Protein AF-A0A392RSD6-F1 (afdb_monomer_lite)

pLDDT: mean 80.76, std 14.86, range [34.97, 94.56]

Secondary structure (DSSP, 8-state):
-HHHHHHGGGEEEE-HHHHHHHHHHHHHHTHHHHTT--TTTTTPPPP-S-EEEEEETTEEEEEEHHHHHHHHT--S--------HHHHHT-THHHHHHHHHHSSTT------

Foldseek 3Di:
DQQVVQQPVFKDKDDPVNLVVVLVVLCVVPVPPSPPDDCVSSVHDDDDAIWIWGQDPNDIDIDGLVNVCVVVVHDSPDDDDDDDPVRQVVDPCPVVCCCVVPVPVPDDPDPD

Organism: NCBI:txid97028

Radius of gyration: 20.6 Å; chains: 1; bounding box: 40×37×54 Å

Sequence (112 aa):
PVLVKDFWPRCDIVKQADADLEYKNKVAEDLVNNKGKSKTDLGLREFKETEIRSGVLGSEIILTQSNIAQVLKLPNKAVFKTFTPASGKKSPYVKRFAQECYIDEDLVPSNK

Structure (mmCIF, N/CA/C/O backbone):
data_AF-A0A392RSD6-F1
#
_entry.id   AF-A0A392RSD6-F1
#
loop_
_atom_site.group_PDB
_atom_site.id
_atom_site.type_symbol
_atom_site.label_atom_id
_atom_site.label_alt_id
_atom_site.label_comp_id
_atom_site.label_asym_id
_atom_site.label_entity_id
_atom_site.label_seq_id
_atom_site.pdbx_PDB_ins_code
_atom_site.Cartn_x
_atom_site.Cartn_y
_atom_site.Cartn_z
_atom_site.occupancy
_atom_site.B_iso_or_equiv
_atom_site.auth_seq_id
_atom_site.auth_comp_id
_atom_site.auth_asym_id
_atom_site.auth_atom_id
_atom_site.pdbx_PDB_model_num
ATOM 1 N N . PRO A 1 1 ? 2.538 -24.566 -4.851 1.00 59.16 1 PRO A N 1
ATOM 2 C CA . PRO A 1 1 ? 2.564 -23.132 -5.238 1.00 59.16 1 PRO A CA 1
ATOM 3 C C . PRO A 1 1 ? 1.162 -22.478 -5.222 1.00 59.16 1 PRO A C 1
ATOM 5 O O . PRO A 1 1 ? 0.748 -21.862 -6.198 1.00 59.16 1 PRO A O 1
ATOM 8 N N . VAL A 1 2 ? 0.432 -22.623 -4.111 1.00 75.75 2 VAL A N 1
ATOM 9 C CA . VAL A 1 2 ? -0.925 -22.064 -3.926 1.00 75.75 2 VAL A CA 1
ATOM 10 C C . VAL A 1 2 ? -0.837 -20.596 -3.497 1.00 75.75 2 VAL A C 1
ATOM 12 O O . VAL A 1 2 ? -1.471 -19.731 -4.078 1.00 75.75 2 VAL A O 1
ATOM 15 N N . LEU A 1 3 ? 0.105 -20.294 -2.602 1.00 80.38 3 LEU A N 1
ATOM 16 C CA . LEU A 1 3 ? 0.277 -18.981 -1.983 1.00 80.38 3 LEU A CA 1
ATOM 17 C C . LEU A 1 3 ? 0.547 -17.847 -2.992 1.00 80.38 3 LEU A C 1
ATOM 19 O O . LEU A 1 3 ? -0.099 -16.813 -2.932 1.00 80.38 3 LEU A O 1
ATOM 23 N N . VAL A 1 4 ? 1.435 -18.056 -3.970 1.00 81.00 4 VAL A N 1
ATOM 24 C CA . VAL A 1 4 ? 1.718 -17.058 -5.025 1.00 81.00 4 VAL A CA 1
ATOM 25 C C . VAL A 1 4 ? 0.522 -16.871 -5.964 1.00 81.00 4 VAL A C 1
ATOM 27 O O . VAL A 1 4 ? 0.243 -15.753 -6.390 1.00 81.00 4 VAL A O 1
ATOM 30 N N . LYS A 1 5 ? -0.184 -17.964 -6.284 1.00 84.00 5 LYS A N 1
ATOM 31 C CA . LYS A 1 5 ? -1.365 -17.933 -7.158 1.00 84.00 5 LYS A CA 1
ATOM 32 C C . LYS A 1 5 ? -2.559 -17.256 -6.492 1.00 84.00 5 LYS A C 1
ATOM 34 O O . LYS A 1 5 ? -3.367 -16.673 -7.199 1.00 84.00 5 LYS A O 1
ATOM 39 N N . ASP A 1 6 ? -2.636 -17.304 -5.168 1.00 87.25 6 ASP A N 1
ATOM 40 C CA . ASP A 1 6 ? -3.705 -16.664 -4.406 1.00 87.25 6 ASP A CA 1
ATOM 41 C C . ASP A 1 6 ? -3.371 -15.216 -4.043 1.00 87.25 6 ASP A C 1
ATOM 43 O O . ASP A 1 6 ? -4.269 -14.381 -4.016 1.00 87.25 6 ASP A O 1
ATOM 47 N N . PHE A 1 7 ? -2.093 -14.907 -3.809 1.00 89.38 7 PHE A N 1
ATOM 48 C CA . PHE A 1 7 ? -1.644 -13.578 -3.399 1.00 89.38 7 PHE A CA 1
ATOM 49 C C . PHE A 1 7 ? -1.893 -12.521 -4.477 1.00 89.38 7 PHE A C 1
ATOM 51 O O . PHE A 1 7 ? -2.634 -11.567 -4.251 1.00 89.38 7 PHE A O 1
ATOM 58 N N . TRP A 1 8 ? -1.298 -12.687 -5.664 1.00 90.44 8 TRP A N 1
ATOM 59 C CA . TRP A 1 8 ? -1.289 -11.630 -6.683 1.00 90.44 8 TRP A CA 1
ATOM 60 C C . TRP A 1 8 ? -2.677 -11.244 -7.210 1.00 90.44 8 TRP A C 1
ATOM 62 O O . TRP A 1 8 ? -2.928 -10.054 -7.364 1.00 90.44 8 TRP A O 1
ATOM 72 N N . PRO A 1 9 ? -3.609 -12.182 -7.466 1.00 90.56 9 PRO A N 1
ATOM 73 C CA . PRO A 1 9 ? -4.943 -11.811 -7.938 1.00 90.56 9 PRO A CA 1
ATOM 74 C C . PRO A 1 9 ? -5.819 -11.142 -6.873 1.00 90.56 9 PRO A C 1
ATOM 76 O O . PRO A 1 9 ? -6.842 -10.560 -7.217 1.00 90.56 9 PRO A O 1
ATOM 79 N N . ARG A 1 10 ? -5.461 -11.272 -5.590 1.00 88.69 10 ARG A N 1
ATOM 80 C CA . ARG A 1 10 ? -6.242 -10.779 -4.445 1.00 88.69 10 ARG A CA 1
ATOM 81 C C . ARG A 1 10 ? -5.555 -9.630 -3.714 1.00 88.69 10 ARG A C 1
ATOM 83 O O . ARG A 1 10 ? -5.948 -9.322 -2.593 1.00 88.69 10 ARG A O 1
ATOM 90 N N . CYS A 1 11 ? -4.462 -9.095 -4.251 1.00 93.25 11 CYS A N 1
ATOM 91 C CA . CYS A 1 11 ? -3.720 -8.047 -3.571 1.00 93.25 11 CYS A CA 1
ATOM 92 C C . CYS A 1 11 ? -4.216 -6.657 -3.963 1.00 93.25 11 CYS A C 1
ATOM 94 O O . CYS A 1 11 ? -4.478 -6.399 -5.137 1.00 93.25 11 CYS A O 1
ATOM 96 N N . ASP A 1 12 ? -4.220 -5.754 -2.992 1.00 93.38 12 ASP A N 1
ATOM 97 C CA . ASP A 1 12 ? -4.479 -4.335 -3.180 1.00 93.38 12 ASP A CA 1
ATOM 98 C C . ASP A 1 12 ? -3.212 -3.528 -2.896 1.00 93.38 12 ASP A C 1
ATOM 100 O O . ASP A 1 12 ? -2.434 -3.841 -1.988 1.00 93.38 12 ASP A O 1
ATOM 104 N N . ILE A 1 13 ? -3.001 -2.472 -3.682 1.00 93.19 13 ILE A N 1
ATOM 105 C CA . ILE A 1 13 ? -1.905 -1.524 -3.465 1.00 93.19 13 ILE A CA 1
ATOM 106 C C . ILE A 1 13 ? -2.442 -0.388 -2.605 1.00 93.19 13 ILE A C 1
ATOM 108 O O . ILE A 1 13 ? -3.258 0.405 -3.066 1.00 93.19 13 ILE A O 1
ATOM 112 N N . VAL A 1 14 ? -1.937 -0.284 -1.381 1.00 93.88 14 VAL A N 1
ATOM 113 C CA . VAL A 1 14 ? -2.311 0.754 -0.424 1.00 93.88 14 VAL A CA 1
ATOM 114 C C . VAL A 1 14 ? -1.257 1.851 -0.444 1.00 93.88 14 VAL A C 1
ATOM 116 O O . VAL A 1 14 ? -0.087 1.631 -0.114 1.00 93.88 14 VAL A O 1
ATOM 119 N N . LYS A 1 15 ? -1.675 3.055 -0.831 1.00 93.75 15 LYS A N 1
ATOM 120 C CA . LYS A 1 15 ? -0.871 4.279 -0.761 1.00 93.75 15 LYS A CA 1
ATOM 121 C C . LYS A 1 15 ? -1.298 5.126 0.435 1.00 93.75 15 LYS A C 1
ATOM 123 O O . LYS A 1 15 ? -2.297 4.857 1.097 1.00 93.75 15 LYS A O 1
ATOM 128 N N . GLN A 1 16 ? -0.564 6.215 0.662 1.00 91.81 16 GLN A N 1
ATOM 129 C CA . GLN A 1 16 ? -0.863 7.182 1.721 1.00 91.81 16 GLN A CA 1
ATOM 130 C C . GLN A 1 16 ? -2.321 7.664 1.658 1.00 91.81 16 GLN A C 1
ATOM 132 O O . GLN A 1 16 ? -3.008 7.686 2.672 1.00 91.81 16 GLN A O 1
ATOM 137 N N . ALA A 1 17 ? -2.805 7.998 0.456 1.00 92.81 17 ALA A N 1
ATOM 138 C CA . ALA A 1 17 ? -4.170 8.479 0.257 1.00 92.81 17 ALA A CA 1
ATOM 139 C C . ALA A 1 17 ? -5.228 7.445 0.677 1.00 92.81 17 ALA A C 1
ATOM 141 O O . ALA A 1 17 ? -6.228 7.817 1.289 1.00 92.81 17 ALA A O 1
ATOM 142 N N . ASP A 1 18 ? -4.984 6.163 0.401 1.00 93.19 18 ASP A N 1
ATOM 143 C CA . ASP A 1 18 ? -5.883 5.067 0.768 1.00 93.19 18 ASP A CA 1
ATOM 144 C C . ASP A 1 18 ? -5.890 4.864 2.291 1.00 93.19 18 ASP A C 1
ATOM 146 O O . ASP A 1 18 ? -6.952 4.783 2.903 1.00 93.19 18 ASP A O 1
ATOM 150 N N . ALA A 1 19 ? -4.715 4.900 2.930 1.00 91.12 19 ALA A N 1
ATOM 151 C CA . ALA A 1 19 ? -4.587 4.813 4.386 1.00 91.12 19 ALA A CA 1
ATOM 152 C C . ALA A 1 19 ? -5.184 6.027 5.125 1.00 91.12 19 ALA A C 1
ATOM 154 O O . ALA A 1 19 ? -5.567 5.939 6.296 1.00 91.12 19 ALA A O 1
ATOM 155 N N . ASP A 1 20 ? -5.222 7.194 4.484 1.00 92.69 20 ASP A N 1
ATOM 156 C CA . ASP A 1 20 ? -5.860 8.392 5.032 1.00 92.69 20 ASP A CA 1
ATOM 157 C C . ASP A 1 20 ? -7.376 8.363 4.838 1.00 92.69 20 ASP A C 1
ATOM 159 O O . ASP A 1 20 ? -8.113 8.833 5.708 1.00 92.69 20 ASP A O 1
ATOM 163 N N . LEU A 1 21 ? -7.851 7.782 3.735 1.00 93.25 21 LEU A N 1
ATOM 164 C CA . LEU A 1 21 ? -9.268 7.514 3.519 1.00 93.25 21 LEU A CA 1
ATOM 165 C C . LEU A 1 21 ? -9.797 6.486 4.527 1.00 93.25 21 LEU A C 1
ATOM 167 O O . LEU A 1 21 ? -10.832 6.728 5.139 1.00 93.25 21 LEU A O 1
ATOM 171 N N . GLU A 1 22 ? -9.063 5.396 4.761 1.00 92.12 22 GLU A N 1
ATOM 172 C CA . GLU A 1 22 ? -9.380 4.385 5.778 1.00 92.12 22 GLU A CA 1
ATOM 173 C C . GLU A 1 22 ? -9.546 5.024 7.165 1.00 92.12 22 GLU A C 1
ATOM 175 O O . GLU A 1 22 ? -10.556 4.820 7.841 1.00 92.12 22 GLU A O 1
ATOM 180 N N . TYR A 1 23 ? -8.606 5.891 7.552 1.00 92.19 23 TYR A N 1
ATOM 181 C CA . TYR A 1 23 ? -8.6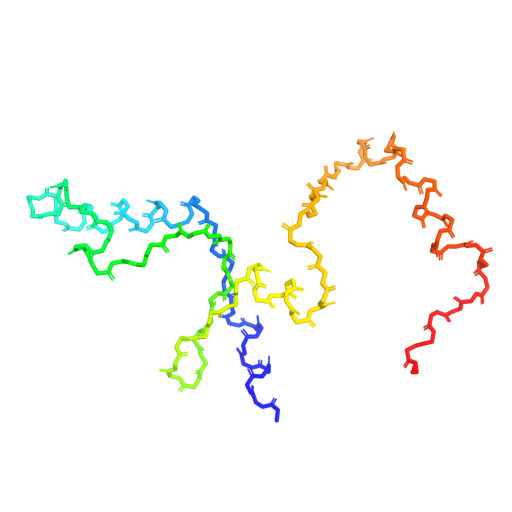98 6.644 8.801 1.00 92.19 23 TYR A CA 1
ATOM 182 C C . TYR A 1 23 ? -9.922 7.564 8.852 1.00 92.19 23 TYR A C 1
ATOM 184 O O . TYR A 1 23 ? -10.651 7.561 9.843 1.00 92.19 23 TYR A O 1
ATOM 192 N N . LYS A 1 24 ? -10.185 8.332 7.787 1.00 92.56 24 LYS A N 1
ATOM 193 C CA . LYS A 1 24 ? -11.363 9.212 7.719 1.00 92.56 24 LYS A CA 1
ATOM 194 C C . LYS A 1 24 ? -12.665 8.427 7.856 1.00 92.56 24 LYS A C 1
ATOM 196 O O . LYS A 1 24 ? -13.542 8.860 8.599 1.00 92.56 24 LYS A O 1
ATOM 201 N N . ASN A 1 25 ? -12.768 7.279 7.192 1.00 93.62 25 ASN A N 1
ATOM 202 C CA . ASN A 1 25 ? -13.935 6.407 7.281 1.00 93.62 25 ASN A CA 1
ATOM 203 C C . ASN A 1 25 ? -14.116 5.890 8.714 1.00 93.62 25 ASN A C 1
ATOM 205 O O . ASN A 1 25 ? -15.210 5.993 9.260 1.00 93.62 25 ASN A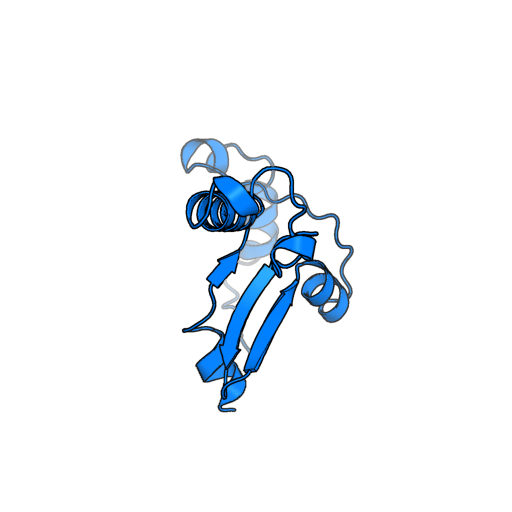 O 1
ATOM 209 N N . LYS A 1 26 ? -13.033 5.454 9.372 1.00 91.94 26 LYS A N 1
ATOM 210 C CA . LYS A 1 26 ? -13.080 4.982 10.763 1.00 91.94 26 LYS A CA 1
ATOM 211 C C . LYS A 1 26 ? -13.492 6.068 11.756 1.00 91.94 26 LYS A C 1
ATOM 213 O O . LYS A 1 26 ? -14.237 5.811 12.699 1.00 91.94 26 LYS A O 1
ATOM 218 N N . VAL A 1 27 ? -13.032 7.300 11.546 1.00 91.62 27 VAL A N 1
ATOM 219 C CA . VAL A 1 27 ? -13.468 8.450 12.350 1.00 91.62 27 VAL A CA 1
ATOM 220 C C . VAL A 1 27 ? -14.946 8.768 12.098 1.00 91.62 27 VAL A C 1
ATOM 222 O O . VAL A 1 27 ? -15.652 9.121 13.038 1.00 91.62 27 VAL A O 1
ATOM 225 N N . ALA A 1 28 ? -15.426 8.621 10.861 1.00 92.25 28 ALA A N 1
ATOM 226 C CA . ALA A 1 28 ? -16.817 8.881 10.495 1.00 92.25 28 ALA A CA 1
ATOM 227 C C . ALA A 1 28 ? -17.810 7.832 11.033 1.00 92.25 28 ALA A C 1
ATOM 229 O O . ALA A 1 28 ? -18.968 8.179 11.249 1.00 92.25 28 ALA A O 1
ATOM 230 N N . GLU A 1 29 ? -17.373 6.591 11.283 1.00 92.06 29 GLU A N 1
ATOM 231 C CA . GLU A 1 29 ? -18.203 5.543 11.906 1.00 92.06 29 GLU A CA 1
ATOM 232 C C . GLU A 1 29 ? -1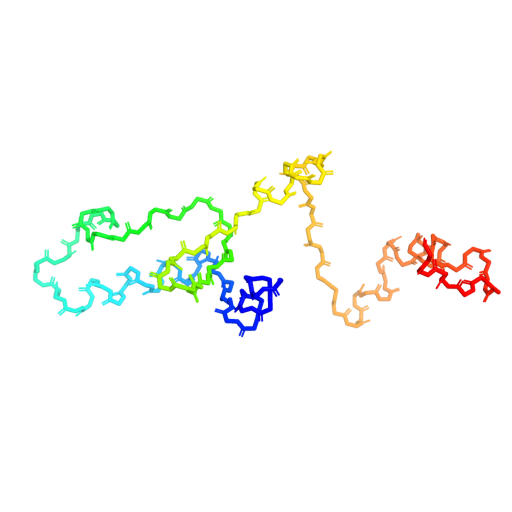8.732 5.953 13.289 1.00 92.06 29 GLU A C 1
ATOM 234 O O . GLU A 1 29 ? -19.869 5.637 13.632 1.00 92.06 29 GLU A O 1
ATOM 239 N N . ASP A 1 30 ? -17.926 6.675 14.073 1.00 90.00 30 ASP A N 1
ATOM 240 C CA . ASP A 1 30 ? -18.315 7.190 15.386 1.00 90.00 30 ASP A CA 1
ATOM 241 C C . ASP A 1 30 ? -17.601 8.516 15.672 1.00 90.00 30 ASP A C 1
ATOM 243 O O . ASP A 1 30 ? -16.574 8.585 16.351 1.00 90.00 30 ASP A O 1
ATOM 247 N N . LEU A 1 31 ? -18.164 9.601 15.140 1.00 87.56 31 LEU A N 1
ATOM 248 C CA . LEU A 1 31 ? -17.599 10.945 15.278 1.00 87.56 31 LEU A CA 1
ATOM 249 C C . LEU A 1 31 ? -17.460 11.403 16.735 1.00 87.56 31 LEU A C 1
ATOM 251 O O . LEU A 1 31 ? -16.622 12.260 17.017 1.00 87.56 31 LEU A O 1
ATOM 255 N N . VAL A 1 32 ? -18.280 10.880 17.648 1.00 88.88 32 VAL A N 1
ATOM 256 C CA . VAL A 1 32 ? -18.269 11.290 19.056 1.00 88.88 32 VAL A CA 1
ATOM 257 C C . VAL A 1 32 ? -17.077 10.661 19.765 1.00 88.88 32 VAL A C 1
ATOM 259 O O . VAL A 1 32 ? -16.340 11.362 20.456 1.00 88.88 32 VAL A O 1
ATOM 262 N N . ASN A 1 33 ? -16.846 9.364 19.550 1.00 89.50 33 ASN A N 1
ATOM 263 C CA . ASN A 1 33 ? -15.814 8.623 20.273 1.00 89.50 33 ASN A CA 1
ATOM 264 C C . ASN A 1 33 ? -14.476 8.528 19.532 1.00 89.50 33 ASN A C 1
ATOM 266 O O . ASN A 1 33 ? -13.455 8.268 20.174 1.00 89.50 33 ASN A O 1
ATOM 270 N N . ASN A 1 34 ? -14.445 8.708 18.210 1.00 90.56 34 ASN A N 1
ATOM 271 C CA . ASN A 1 34 ? -13.236 8.504 17.401 1.00 90.56 34 ASN A CA 1
ATOM 272 C C . ASN A 1 34 ? -12.518 9.805 17.035 1.00 90.56 34 ASN A C 1
ATOM 274 O O . ASN A 1 34 ? -11.358 9.777 16.620 1.00 90.56 34 ASN A O 1
ATOM 278 N N . LYS A 1 35 ? -13.165 10.961 17.201 1.00 88.25 35 LYS A N 1
ATOM 279 C CA . LYS A 1 35 ? -12.558 12.253 16.878 1.00 88.25 35 LYS A CA 1
ATOM 280 C C . LYS A 1 35 ? -11.346 12.533 17.773 1.00 88.25 35 LYS A C 1
ATOM 282 O O . LYS A 1 35 ? -11.439 12.510 18.994 1.00 88.25 35 LYS A O 1
ATOM 287 N N . GLY A 1 36 ? -10.214 12.850 17.144 1.00 86.44 36 GLY A N 1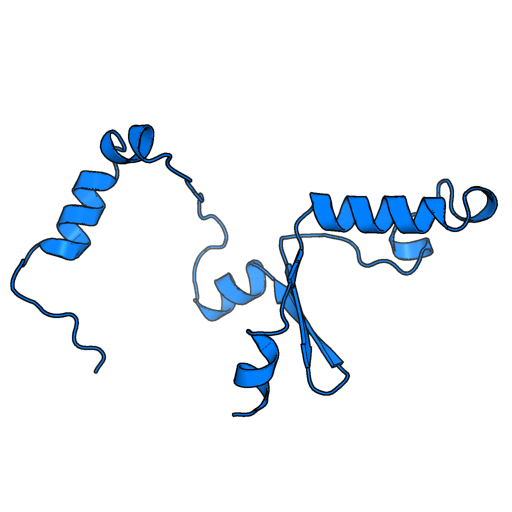
ATOM 288 C CA . GLY A 1 36 ? -8.966 13.208 17.830 1.00 86.44 36 GLY A CA 1
ATOM 289 C C . GLY A 1 36 ? -8.116 12.023 18.299 1.00 86.44 36 GLY A C 1
ATOM 290 O O . GLY A 1 36 ? -7.008 12.247 18.777 1.00 86.44 36 GLY A O 1
ATOM 291 N N . LYS A 1 37 ? -8.590 10.782 18.133 1.00 91.44 37 LYS A N 1
ATOM 292 C CA . LYS A 1 37 ? -7.795 9.573 18.382 1.00 91.44 37 LYS A CA 1
ATOM 293 C C . LYS A 1 37 ? -6.751 9.364 17.287 1.00 91.44 37 LYS A C 1
ATOM 295 O O . LYS A 1 37 ? -6.985 9.699 16.127 1.00 91.44 37 LYS A O 1
ATOM 300 N N . SER A 1 38 ? -5.605 8.790 17.643 1.00 89.31 38 SER A N 1
ATOM 301 C CA . SER A 1 38 ? -4.592 8.406 16.655 1.00 89.31 38 SER A CA 1
ATOM 302 C C . SER A 1 38 ? -5.037 7.180 15.841 1.00 89.31 38 SER A C 1
ATOM 304 O O . SER A 1 38 ? -5.951 6.457 16.239 1.00 89.31 38 SER A O 1
ATOM 306 N N . LYS A 1 39 ? -4.375 6.898 14.705 1.00 87.94 39 LYS A N 1
ATOM 307 C CA . LYS A 1 39 ? -4.634 5.675 13.913 1.00 87.94 39 LYS A CA 1
ATOM 308 C C . LYS A 1 39 ? -4.507 4.416 14.782 1.00 87.94 39 LYS A C 1
ATOM 310 O O . LYS A 1 39 ? -5.388 3.564 14.743 1.00 87.94 39 LYS A O 1
ATOM 315 N N . THR A 1 40 ? -3.474 4.348 15.620 1.00 90.25 40 THR A N 1
ATOM 316 C CA . THR A 1 40 ? -3.233 3.223 16.533 1.00 90.25 40 THR A CA 1
ATOM 317 C C . THR A 1 40 ? -4.325 3.071 17.589 1.00 90.25 40 THR A C 1
ATOM 319 O O . THR A 1 40 ? -4.751 1.950 17.851 1.00 90.25 40 THR A O 1
ATOM 322 N N . ASP A 1 41 ? -4.845 4.175 18.135 1.00 90.12 41 ASP A N 1
ATOM 323 C CA . ASP A 1 41 ? -5.950 4.138 19.110 1.00 90.12 41 ASP A CA 1
ATOM 324 C C . ASP A 1 41 ? -7.265 3.652 18.484 1.00 90.12 41 ASP A C 1
ATOM 326 O O . ASP A 1 41 ? -8.140 3.135 19.176 1.00 90.12 41 ASP A O 1
ATOM 330 N N . LEU A 1 42 ? -7.413 3.823 17.167 1.00 90.19 42 LEU A N 1
ATOM 331 C CA . LEU A 1 42 ? -8.539 3.312 16.383 1.00 90.19 42 LEU A CA 1
ATOM 332 C C . LEU A 1 42 ? -8.325 1.871 15.888 1.00 90.19 42 LEU A C 1
ATOM 334 O O . LEU A 1 42 ? -9.156 1.357 15.138 1.00 90.19 42 LEU A O 1
ATOM 338 N N . GLY A 1 43 ? -7.223 1.224 16.283 1.00 90.38 43 GLY A N 1
ATOM 339 C CA . GLY A 1 43 ? -6.852 -0.117 15.825 1.00 90.38 43 GLY A CA 1
ATOM 340 C C . GLY A 1 43 ? -6.394 -0.167 14.365 1.00 90.38 43 GLY A C 1
ATOM 341 O O . GLY A 1 43 ? -6.319 -1.248 13.786 1.00 90.38 43 GLY A O 1
ATOM 342 N N . LEU A 1 44 ? -6.097 0.986 13.759 1.00 90.88 44 LEU A N 1
ATOM 343 C CA . LEU A 1 44 ? -5.598 1.082 12.393 1.00 90.88 44 LEU A CA 1
ATOM 344 C C . LEU A 1 44 ? -4.074 1.006 12.365 1.00 90.88 44 LEU A C 1
ATOM 346 O O . LEU A 1 44 ? -3.374 1.469 13.271 1.00 90.88 44 LEU A O 1
ATOM 350 N N . ARG A 1 45 ? -3.550 0.465 11.267 1.00 88.88 45 ARG A N 1
ATOM 351 C CA . ARG A 1 45 ? -2.111 0.372 11.034 1.00 88.88 45 ARG A CA 1
ATOM 352 C C . ARG A 1 45 ? -1.521 1.747 10.713 1.00 88.88 45 ARG A C 1
ATOM 354 O O . ARG A 1 45 ? -2.082 2.521 9.937 1.00 88.88 45 ARG A O 1
ATOM 361 N N . GLU A 1 46 ? -0.356 2.036 11.282 1.00 90.06 46 GLU A N 1
ATOM 362 C CA . GLU A 1 46 ? 0.429 3.207 10.900 1.00 90.06 46 GLU A CA 1
ATOM 363 C C . GLU A 1 46 ? 0.984 3.022 9.481 1.00 90.06 46 GLU A C 1
ATOM 365 O O . GLU A 1 46 ? 1.644 2.025 9.189 1.00 90.06 46 GLU A O 1
ATOM 370 N N . PHE A 1 47 ? 0.724 3.985 8.598 1.00 90.56 47 PHE A N 1
ATOM 371 C CA . PHE A 1 47 ? 1.262 3.965 7.242 1.00 90.56 47 PHE A CA 1
ATOM 372 C C . PHE A 1 47 ? 2.680 4.541 7.239 1.00 90.56 47 PHE A C 1
ATOM 374 O O . PHE A 1 47 ? 2.876 5.694 7.620 1.00 90.56 47 PHE A O 1
ATOM 381 N N . LYS A 1 48 ? 3.658 3.748 6.792 1.00 90.88 48 LYS A N 1
ATOM 382 C CA . LYS A 1 48 ? 5.074 4.158 6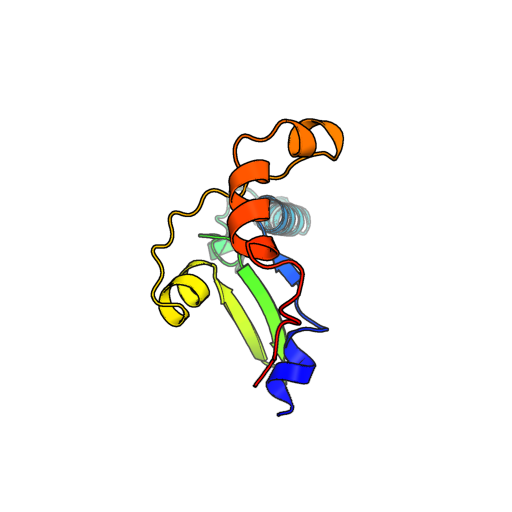.714 1.00 90.88 48 LYS A CA 1
ATOM 383 C C . LYS A 1 48 ? 5.568 4.294 5.281 1.00 90.88 48 LYS A C 1
ATOM 385 O O . LYS A 1 48 ? 6.341 5.192 4.968 1.00 90.88 48 LYS A O 1
ATOM 390 N N . GLU A 1 49 ? 5.127 3.394 4.416 1.00 92.12 49 GLU A N 1
ATOM 391 C CA . GLU A 1 49 ? 5.490 3.342 3.006 1.00 92.12 49 GLU A CA 1
ATOM 392 C C . GLU A 1 49 ? 4.381 2.644 2.215 1.00 92.12 49 GLU A C 1
ATOM 394 O O . GLU A 1 49 ? 3.414 2.159 2.795 1.00 92.12 49 GLU A O 1
ATOM 399 N N . THR A 1 50 ? 4.503 2.605 0.887 1.00 91.19 50 THR A N 1
ATOM 400 C CA . THR A 1 50 ? 3.515 1.916 0.044 1.00 91.19 50 THR A CA 1
ATOM 401 C C . THR A 1 50 ? 3.541 0.413 0.317 1.00 91.19 50 THR A C 1
ATOM 403 O O . THR A 1 50 ? 4.612 -0.202 0.366 1.00 91.19 50 THR A O 1
ATOM 406 N N . GLU A 1 51 ? 2.353 -0.168 0.456 1.00 94.25 51 GLU A N 1
ATOM 407 C CA . GLU A 1 51 ? 2.150 -1.567 0.822 1.00 94.25 51 GLU A CA 1
ATOM 408 C C . GLU A 1 51 ? 1.327 -2.290 -0.246 1.00 94.25 51 GLU A C 1
ATOM 410 O O . GLU A 1 51 ? 0.403 -1.726 -0.827 1.00 94.25 51 GLU A O 1
ATOM 415 N N . ILE A 1 52 ? 1.644 -3.560 -0.477 1.00 94.56 52 ILE A N 1
ATOM 416 C CA . ILE A 1 52 ? 0.797 -4.508 -1.198 1.00 94.56 52 ILE A CA 1
ATOM 417 C C . ILE A 1 52 ? 0.212 -5.441 -0.145 1.00 94.56 52 ILE A C 1
ATOM 419 O O . ILE A 1 52 ? 0.956 -6.204 0.475 1.00 94.56 52 ILE A O 1
ATOM 423 N N . ARG A 1 53 ? -1.099 -5.364 0.078 1.00 93.56 53 ARG A N 1
ATOM 424 C CA . ARG A 1 53 ? -1.807 -6.163 1.084 1.00 93.56 53 ARG A CA 1
ATOM 425 C C . ARG A 1 53 ? -2.628 -7.239 0.392 1.00 93.56 53 ARG A C 1
ATOM 427 O O . ARG A 1 53 ? -3.283 -6.953 -0.602 1.00 93.56 53 ARG A O 1
ATOM 434 N N . SER A 1 54 ? -2.609 -8.469 0.891 1.00 92.88 54 SER A N 1
ATOM 435 C CA . SER A 1 54 ? -3.452 -9.549 0.372 1.00 92.88 54 SER A CA 1
ATOM 436 C C . SER A 1 54 ? -3.864 -10.499 1.485 1.00 92.88 54 SER A C 1
ATOM 438 O O . SER A 1 54 ? -3.034 -10.924 2.289 1.00 92.88 54 SER A O 1
ATOM 440 N N . GLY A 1 55 ? -5.141 -10.872 1.510 1.00 90.00 55 GLY A N 1
ATOM 441 C CA . GLY A 1 55 ? -5.637 -11.956 2.351 1.00 90.00 55 GLY A CA 1
ATOM 442 C C . GLY A 1 55 ? -5.406 -13.307 1.676 1.00 90.00 55 GLY A C 1
ATOM 443 O O . GLY A 1 55 ? -6.099 -13.646 0.716 1.00 90.00 55 GLY A O 1
ATOM 444 N N . VAL A 1 56 ? -4.470 -14.102 2.191 1.00 87.25 56 VAL A N 1
ATOM 445 C CA . VAL A 1 56 ? -4.138 -15.434 1.667 1.00 87.25 56 VAL A CA 1
ATOM 446 C C . VAL A 1 56 ? -4.237 -16.457 2.791 1.00 87.25 56 VAL A C 1
ATOM 448 O O . VAL A 1 56 ? -3.660 -16.277 3.859 1.00 87.25 56 VAL A O 1
ATOM 451 N N . LEU A 1 57 ? -4.981 -17.545 2.560 1.00 82.38 57 LEU A N 1
ATOM 452 C CA . LEU A 1 57 ? -5.173 -18.635 3.531 1.00 82.38 57 LEU A CA 1
ATOM 453 C C . LEU A 1 57 ? -5.648 -18.161 4.922 1.00 82.38 57 LEU A C 1
ATOM 455 O O . LEU A 1 57 ? -5.217 -18.680 5.948 1.00 82.38 57 LEU A O 1
ATOM 459 N N . GLY A 1 58 ? -6.524 -17.152 4.962 1.00 83.12 58 GLY A N 1
ATOM 460 C CA . GLY A 1 58 ? -7.053 -16.595 6.214 1.00 83.12 58 GLY A CA 1
ATOM 461 C C . GLY A 1 58 ? -6.067 -15.715 6.989 1.00 83.12 58 GLY A C 1
ATOM 462 O O . GLY A 1 58 ? -6.373 -15.311 8.105 1.00 83.12 58 GLY A O 1
ATOM 463 N N . SER A 1 59 ? -4.904 -15.407 6.410 1.00 85.75 59 SER A N 1
ATOM 464 C CA . SER A 1 59 ? -3.912 -14.494 6.978 1.00 85.75 59 SER A CA 1
ATOM 465 C C . SER A 1 59 ? -3.707 -13.282 6.075 1.00 85.75 59 SER A C 1
ATOM 467 O O . SER A 1 59 ? -3.748 -13.390 4.850 1.00 85.75 59 SER A O 1
ATOM 469 N N . GLU A 1 60 ? -3.456 -12.122 6.677 1.00 89.25 60 GLU A N 1
ATOM 470 C CA . GLU A 1 60 ? -3.048 -10.926 5.942 1.00 89.25 60 GLU A CA 1
ATOM 471 C C . GLU A 1 60 ? -1.539 -10.987 5.663 1.00 89.25 60 GLU A C 1
ATOM 473 O O . GLU A 1 60 ? -0.723 -11.061 6.583 1.00 89.25 60 GLU A O 1
ATOM 478 N N . ILE A 1 61 ? -1.166 -10.958 4.386 1.00 90.69 61 ILE A N 1
ATOM 479 C CA . ILE A 1 61 ? 0.217 -10.852 3.923 1.00 90.69 61 ILE A CA 1
ATOM 480 C C . ILE A 1 61 ? 0.435 -9.436 3.409 1.00 90.69 61 ILE A C 1
ATOM 482 O O . ILE A 1 61 ? -0.346 -8.935 2.600 1.00 90.69 61 ILE A O 1
ATOM 486 N N . ILE A 1 62 ? 1.520 -8.804 3.857 1.00 92.19 62 ILE A N 1
ATOM 487 C CA . ILE A 1 62 ? 1.868 -7.436 3.475 1.00 92.19 62 ILE A CA 1
ATOM 488 C C . ILE A 1 62 ? 3.297 -7.405 2.967 1.00 92.19 62 ILE A C 1
ATOM 490 O O . ILE A 1 62 ? 4.219 -7.839 3.655 1.00 92.19 62 ILE A O 1
ATOM 494 N N . LEU A 1 63 ? 3.463 -6.875 1.759 1.00 93.19 63 LEU A N 1
ATOM 495 C CA . LEU A 1 63 ? 4.760 -6.591 1.165 1.00 93.19 63 LEU A CA 1
ATOM 496 C C . LEU A 1 63 ? 4.945 -5.084 1.091 1.00 93.19 63 LEU A C 1
ATOM 498 O O . LEU A 1 63 ? 4.144 -4.388 0.470 1.00 93.19 63 LEU A O 1
ATOM 502 N N . THR A 1 64 ? 6.012 -4.581 1.696 1.00 93.06 64 THR A N 1
ATOM 503 C CA . THR A 1 64 ? 6.366 -3.167 1.607 1.00 93.06 64 THR A CA 1
ATOM 504 C C . THR A 1 64 ? 7.403 -2.919 0.515 1.00 93.06 64 THR A C 1
ATOM 506 O O . THR A 1 64 ? 8.123 -3.827 0.081 1.00 93.06 64 THR A O 1
ATOM 509 N N . GLN A 1 65 ? 7.525 -1.663 0.084 1.00 89.12 65 GLN A N 1
ATOM 510 C CA . GLN A 1 65 ? 8.594 -1.250 -0.826 1.00 89.12 65 GLN A CA 1
ATOM 511 C C . GLN A 1 65 ? 9.986 -1.638 -0.290 1.00 89.12 65 GLN A C 1
ATOM 513 O O . GLN A 1 65 ? 10.815 -2.154 -1.046 1.00 89.12 65 GLN A O 1
ATOM 518 N N . SER A 1 66 ? 10.235 -1.461 1.010 1.00 91.94 66 SER A N 1
ATOM 519 C CA . SER A 1 66 ? 11.492 -1.868 1.646 1.00 91.94 66 SER A CA 1
ATOM 520 C C . SER A 1 66 ? 11.723 -3.380 1.609 1.00 91.94 66 SER A C 1
ATOM 522 O O . SER A 1 66 ? 12.855 -3.797 1.355 1.00 91.94 66 SER A O 1
ATOM 524 N N . ASN A 1 67 ? 10.683 -4.211 1.777 1.00 93.19 67 ASN A N 1
ATOM 525 C CA . ASN A 1 67 ? 10.831 -5.664 1.626 1.00 93.19 67 ASN A CA 1
ATOM 526 C C . ASN A 1 67 ? 11.319 -6.033 0.220 1.00 93.19 67 ASN A C 1
ATOM 528 O O . ASN A 1 67 ? 12.254 -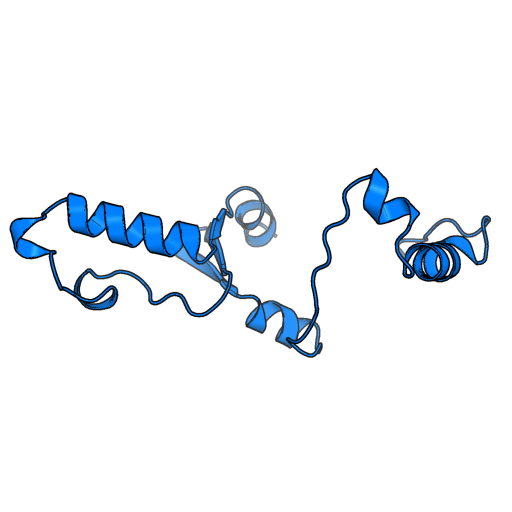6.821 0.078 1.00 93.19 67 ASN A O 1
ATOM 532 N N . ILE A 1 68 ? 10.725 -5.436 -0.816 1.00 89.88 68 ILE A N 1
ATOM 533 C CA . ILE A 1 68 ? 11.106 -5.692 -2.211 1.00 89.88 68 ILE A CA 1
ATOM 534 C C . ILE A 1 68 ? 12.545 -5.231 -2.463 1.00 89.88 68 ILE A C 1
ATOM 536 O O . ILE A 1 68 ? 13.349 -5.992 -3.001 1.00 89.88 68 ILE A O 1
ATOM 540 N N . ALA A 1 69 ? 12.898 -4.015 -2.038 1.00 90.38 69 ALA A N 1
ATOM 541 C CA . ALA A 1 69 ? 14.250 -3.483 -2.199 1.00 90.38 69 ALA A CA 1
ATOM 542 C C . ALA A 1 69 ? 15.304 -4.386 -1.534 1.00 90.38 69 ALA A C 1
ATOM 544 O O . ALA A 1 69 ? 16.340 -4.679 -2.133 1.00 90.38 69 ALA A O 1
ATOM 545 N N . GLN A 1 70 ? 15.010 -4.887 -0.331 1.00 92.94 70 GLN A N 1
ATOM 546 C CA . GLN A 1 70 ? 15.884 -5.800 0.401 1.00 92.94 70 GLN A CA 1
ATOM 547 C C . GLN A 1 70 ? 16.064 -7.139 -0.324 1.00 92.94 70 GLN A C 1
ATOM 549 O O . GLN A 1 70 ? 17.198 -7.589 -0.489 1.00 92.94 70 GLN A O 1
ATOM 554 N N . VAL A 1 71 ? 14.973 -7.761 -0.788 1.00 93.75 71 VAL A N 1
ATOM 555 C CA . VAL A 1 71 ? 15.019 -9.042 -1.519 1.00 93.75 71 VAL A CA 1
ATOM 556 C C . VAL A 1 71 ? 15.808 -8.908 -2.820 1.00 93.75 71 VAL A C 1
ATOM 558 O O . VAL A 1 71 ? 16.609 -9.782 -3.149 1.00 93.75 71 VAL A O 1
ATOM 561 N N . LEU A 1 72 ? 15.637 -7.791 -3.529 1.00 90.62 72 LEU A N 1
ATOM 562 C CA . LEU A 1 72 ? 16.357 -7.506 -4.770 1.00 90.62 72 LEU A CA 1
ATOM 563 C C . LEU A 1 72 ? 17.803 -7.038 -4.544 1.00 90.62 72 LEU A C 1
ATOM 565 O O . LEU A 1 72 ? 18.550 -6.915 -5.510 1.00 90.62 72 LEU A O 1
ATOM 569 N N . LYS A 1 73 ? 18.212 -6.781 -3.292 1.00 92.12 73 LYS A N 1
ATOM 570 C CA . LYS A 1 73 ? 19.515 -6.189 -2.938 1.00 92.12 73 LYS A CA 1
ATOM 571 C C . LYS A 1 73 ? 19.761 -4.849 -3.646 1.00 92.12 73 LYS A C 1
ATOM 573 O O . LYS A 1 73 ? 20.875 -4.554 -4.075 1.00 92.12 73 LYS A O 1
ATOM 578 N N . LEU A 1 74 ? 18.713 -4.034 -3.761 1.00 89.25 74 LEU A N 1
ATOM 579 C CA . LEU A 1 74 ? 18.750 -2.721 -4.401 1.00 89.25 74 LEU A CA 1
ATOM 580 C C . LEU A 1 74 ? 18.564 -1.598 -3.370 1.00 89.25 74 LEU A C 1
ATOM 582 O O . LEU A 1 74 ? 17.851 -1.774 -2.379 1.00 89.25 74 LEU A O 1
ATOM 586 N N . PRO A 1 75 ? 19.159 -0.412 -3.589 1.00 87.31 75 PRO A N 1
ATOM 587 C CA . PRO A 1 75 ? 18.899 0.740 -2.739 1.00 87.31 75 PRO A CA 1
ATOM 588 C C . PRO A 1 75 ? 17.441 1.197 -2.882 1.00 87.31 75 PRO A C 1
ATOM 590 O O . PRO A 1 75 ? 16.957 1.426 -3.991 1.00 87.31 75 PRO A O 1
ATOM 593 N N . ASN A 1 76 ? 16.758 1.424 -1.756 1.00 86.62 76 ASN A N 1
ATOM 594 C CA . ASN A 1 76 ? 15.384 1.935 -1.732 1.00 86.62 76 ASN A CA 1
ATOM 595 C C . ASN A 1 76 ? 15.320 3.460 -1.992 1.00 86.62 76 ASN A C 1
ATOM 597 O O . ASN A 1 76 ? 14.858 4.232 -1.157 1.00 86.62 76 ASN A O 1
ATOM 601 N N . LYS A 1 77 ? 15.892 3.922 -3.112 1.00 82.31 77 LYS A N 1
ATOM 602 C CA . LYS A 1 77 ? 16.024 5.354 -3.466 1.00 82.31 77 LYS A CA 1
ATOM 603 C C . LYS A 1 77 ? 15.660 5.657 -4.926 1.00 82.31 77 LYS A C 1
ATOM 605 O O . LYS A 1 77 ? 16.101 6.659 -5.485 1.00 82.31 77 LYS A O 1
ATOM 610 N N . ALA A 1 78 ? 14.900 4.780 -5.575 1.00 70.06 78 ALA A N 1
ATOM 611 C CA . ALA A 1 78 ? 14.579 4.934 -6.989 1.00 70.06 78 ALA A CA 1
ATOM 612 C C . ALA A 1 78 ? 13.543 6.047 -7.230 1.00 70.06 78 ALA A C 1
ATOM 614 O O . ALA A 1 78 ? 12.617 6.236 -6.444 1.00 70.06 78 ALA A O 1
ATOM 615 N N . VAL A 1 79 ? 13.681 6.765 -8.349 1.00 68.69 79 VAL A N 1
ATOM 616 C CA . VAL A 1 79 ? 12.704 7.767 -8.797 1.00 68.69 79 VAL A CA 1
ATOM 617 C C . VAL A 1 79 ? 11.797 7.127 -9.841 1.00 68.69 79 VAL A C 1
ATOM 619 O O . VAL A 1 79 ? 12.252 6.780 -10.931 1.00 68.69 79 VAL A O 1
ATOM 622 N N . PHE A 1 80 ? 10.508 7.003 -9.531 1.00 67.81 80 PHE A N 1
ATOM 623 C CA . PHE A 1 80 ? 9.505 6.574 -10.501 1.00 67.81 80 PHE A CA 1
ATOM 624 C C . PHE A 1 80 ? 9.054 7.775 -11.338 1.00 67.81 80 PHE A C 1
ATOM 626 O O . PHE A 1 80 ? 8.396 8.685 -10.835 1.00 67.81 80 PHE A O 1
ATOM 633 N N . LYS A 1 81 ? 9.436 7.803 -12.619 1.00 65.75 81 LYS A N 1
ATOM 634 C CA . LYS A 1 81 ? 8.981 8.825 -13.570 1.00 65.75 81 LYS A CA 1
ATOM 635 C C . LYS A 1 81 ? 7.876 8.246 -14.440 1.00 65.75 81 LYS A C 1
ATOM 637 O O . LYS A 1 81 ? 8.138 7.392 -15.282 1.00 65.75 81 LYS A O 1
ATOM 642 N N . THR A 1 82 ? 6.654 8.735 -14.258 1.00 59.97 82 THR A N 1
ATOM 643 C CA . THR A 1 82 ? 5.575 8.490 -15.212 1.00 59.97 82 THR A CA 1
ATOM 644 C C . THR A 1 82 ? 5.712 9.461 -16.373 1.00 59.97 82 THR A C 1
ATOM 646 O O . THR A 1 82 ? 5.915 10.664 -16.198 1.00 59.97 82 THR A O 1
ATOM 649 N N . PHE A 1 83 ? 5.615 8.930 -17.583 1.00 64.88 83 PHE A N 1
ATOM 650 C CA . PHE A 1 83 ? 5.582 9.733 -18.789 1.00 64.88 83 PHE A CA 1
ATOM 651 C C . PHE A 1 83 ? 4.195 9.625 -19.408 1.00 64.88 83 PHE A C 1
ATOM 653 O O . PHE A 1 83 ? 3.639 8.535 -19.515 1.00 64.88 83 PHE A O 1
ATOM 660 N N . THR A 1 84 ? 3.641 10.750 -19.849 1.00 69.19 84 THR A N 1
ATOM 661 C CA . THR A 1 84 ? 2.544 10.713 -20.816 1.00 69.19 84 THR A CA 1
ATOM 662 C C . THR A 1 84 ? 3.123 10.307 -22.174 1.00 69.19 84 THR A C 1
ATOM 664 O O . THR A 1 84 ? 4.325 10.480 -22.393 1.00 69.19 84 THR A O 1
ATOM 667 N N . PRO A 1 85 ? 2.318 9.828 -23.137 1.00 65.25 85 PRO A N 1
ATOM 668 C CA . PRO A 1 85 ? 2.830 9.497 -24.469 1.00 65.25 85 PRO A CA 1
ATOM 669 C C . PRO A 1 85 ? 3.622 10.647 -25.123 1.00 65.25 85 PRO A C 1
ATOM 671 O O . PRO A 1 85 ? 4.615 10.416 -25.811 1.00 65.25 85 PRO A O 1
ATOM 674 N N . ALA A 1 86 ? 3.226 11.898 -24.865 1.00 68.56 86 ALA A N 1
ATOM 675 C CA . ALA A 1 86 ? 3.901 13.087 -25.377 1.00 68.56 86 ALA A CA 1
ATOM 676 C C . ALA A 1 86 ? 5.198 13.433 -24.620 1.00 68.56 86 ALA A C 1
ATOM 678 O O . ALA A 1 86 ? 6.197 13.776 -25.255 1.00 68.56 86 ALA A O 1
ATOM 679 N N . SER A 1 87 ? 5.213 13.343 -23.282 1.00 68.44 87 SER A N 1
ATOM 680 C CA . SER A 1 87 ? 6.419 13.635 -22.489 1.00 68.44 87 SER A CA 1
ATOM 681 C C . SER A 1 87 ? 7.438 12.496 -22.533 1.00 68.44 87 SER A C 1
ATOM 683 O O . SER A 1 87 ? 8.641 12.742 -22.463 1.00 68.44 87 SER A O 1
ATOM 685 N N . GLY A 1 88 ? 6.969 11.265 -22.741 1.00 68.88 88 GLY A N 1
ATOM 686 C CA . GLY A 1 88 ? 7.784 10.067 -22.894 1.00 68.88 88 GLY A CA 1
ATOM 687 C C . GLY A 1 88 ? 8.686 10.164 -24.104 1.00 68.88 88 GLY A C 1
ATOM 688 O O . GLY A 1 88 ? 9.890 10.037 -23.951 1.00 68.88 88 GLY A O 1
ATOM 689 N N . LYS A 1 89 ? 8.149 10.527 -25.276 1.00 68.94 89 LYS A N 1
ATOM 690 C CA . LYS A 1 89 ? 8.939 10.699 -26.512 1.00 68.94 89 LYS A CA 1
ATOM 691 C C . LYS A 1 89 ? 10.073 11.723 -26.394 1.00 68.94 89 LYS A C 1
ATOM 693 O O . LYS A 1 89 ? 11.059 11.622 -27.114 1.00 68.94 89 LYS A O 1
ATOM 698 N N . LYS A 1 90 ? 9.940 12.708 -25.501 1.00 71.81 90 LYS A N 1
ATOM 699 C CA . LYS A 1 90 ? 10.948 13.756 -25.258 1.00 71.81 90 LYS A CA 1
ATOM 700 C C . LYS A 1 90 ? 11.867 13.441 -24.079 1.00 71.81 90 LYS A C 1
ATOM 702 O O . LYS A 1 90 ? 12.733 14.245 -23.744 1.00 71.81 90 LYS A O 1
ATOM 707 N N . SER A 1 91 ? 11.661 12.306 -23.419 1.00 72.19 91 SER A N 1
ATOM 708 C CA . SER A 1 91 ? 12.427 11.933 -22.244 1.00 72.19 91 SER A CA 1
ATOM 709 C C . SER A 1 91 ? 13.890 11.677 -22.620 1.00 72.19 91 SER A C 1
ATOM 711 O O . SER A 1 91 ? 14.157 10.941 -23.575 1.00 72.19 91 SER A O 1
ATOM 713 N N . PRO A 1 92 ? 14.859 12.202 -21.848 1.00 70.75 92 PRO A N 1
ATOM 714 C CA . PRO A 1 92 ? 16.277 11.929 -22.083 1.00 70.75 92 PRO A CA 1
ATOM 715 C C . PRO A 1 92 ? 16.612 10.439 -21.911 1.00 70.75 92 PRO A C 1
ATOM 717 O O . PRO A 1 92 ? 17.659 9.985 -22.363 1.00 70.75 92 PRO A O 1
ATOM 720 N N . TYR A 1 93 ? 15.718 9.667 -21.285 1.00 70.44 93 TYR A N 1
ATOM 721 C CA . TYR A 1 93 ? 15.892 8.239 -21.054 1.00 70.44 93 TYR A CA 1
ATOM 722 C C . TYR A 1 93 ? 15.447 7.366 -22.237 1.00 70.44 93 TYR A C 1
ATOM 724 O O . TYR A 1 93 ? 15.852 6.213 -22.277 1.00 70.44 93 TYR A O 1
ATOM 732 N N . VAL A 1 94 ? 14.677 7.874 -23.219 1.00 69.06 94 VAL A N 1
ATOM 733 C CA . VAL A 1 94 ? 14.220 7.049 -24.367 1.00 69.06 94 VAL A CA 1
ATOM 734 C C . VAL A 1 94 ? 15.392 6.497 -25.153 1.00 69.06 94 VAL A C 1
ATOM 736 O O . VAL A 1 94 ? 15.408 5.313 -25.456 1.00 69.06 94 VAL A O 1
ATOM 739 N N . LYS A 1 95 ? 16.393 7.333 -25.443 1.00 66.94 95 LYS A N 1
ATOM 740 C CA . LYS A 1 95 ? 17.589 6.892 -26.171 1.00 66.94 95 LYS A CA 1
ATOM 741 C C . LYS A 1 95 ? 18.348 5.812 -25.400 1.00 66.94 95 LYS A C 1
ATOM 743 O O . LYS A 1 95 ? 18.800 4.853 -26.005 1.00 66.94 95 LYS A O 1
ATOM 748 N N . ARG A 1 96 ? 18.419 5.943 -24.071 1.00 69.62 96 ARG A N 1
ATOM 749 C CA . ARG A 1 96 ? 19.089 4.979 -23.193 1.00 69.62 96 ARG A CA 1
ATOM 750 C C . ARG A 1 96 ? 18.332 3.653 -23.107 1.00 69.62 96 ARG A C 1
ATOM 752 O O . ARG A 1 96 ? 18.955 2.614 -23.234 1.00 69.62 96 ARG A O 1
ATOM 759 N N . PHE A 1 97 ? 17.008 3.677 -22.939 1.00 67.88 97 PHE A N 1
ATOM 760 C CA . PHE A 1 97 ? 16.191 2.458 -22.973 1.00 67.88 97 PHE A CA 1
ATOM 761 C C . PHE A 1 97 ? 16.212 1.800 -24.353 1.00 67.88 97 PHE A C 1
ATOM 763 O O . PHE A 1 97 ? 16.318 0.588 -24.435 1.00 67.88 97 PHE A O 1
ATOM 770 N N . ALA A 1 98 ? 16.149 2.586 -25.431 1.00 62.41 98 ALA A N 1
ATOM 771 C CA . ALA A 1 98 ? 16.228 2.064 -26.790 1.00 62.41 98 ALA A CA 1
ATOM 772 C C . ALA A 1 98 ? 17.576 1.382 -27.055 1.00 62.41 98 ALA A C 1
ATOM 774 O O . ALA A 1 98 ? 17.612 0.319 -27.649 1.00 62.41 98 ALA A O 1
ATOM 775 N N . GLN A 1 99 ? 18.671 1.955 -26.560 1.00 61.81 99 GLN A N 1
ATOM 776 C CA . GLN A 1 99 ? 19.978 1.313 -26.608 1.00 61.81 99 GLN A CA 1
ATOM 777 C C . GLN A 1 99 ? 19.977 0.014 -25.787 1.00 61.81 99 GLN A C 1
ATOM 779 O O . GLN A 1 99 ? 20.129 -1.060 -26.344 1.00 61.81 99 GLN A O 1
ATOM 784 N N . GLU A 1 100 ? 19.710 0.064 -24.486 1.00 60.00 100 GLU A N 1
ATOM 785 C CA . GLU A 1 100 ? 19.766 -1.135 -23.628 1.00 60.00 100 GLU A CA 1
ATOM 786 C C . GLU A 1 100 ? 18.812 -2.264 -24.073 1.00 60.00 100 GLU A C 1
ATOM 788 O O . GLU A 1 100 ? 19.117 -3.436 -23.881 1.00 60.00 100 GLU A O 1
ATOM 793 N N . CYS A 1 101 ? 17.661 -1.934 -24.670 1.00 54.47 101 CYS A N 1
ATOM 794 C CA . CYS A 1 101 ? 16.677 -2.922 -25.122 1.00 54.47 101 CYS A CA 1
ATOM 795 C C . CYS A 1 101 ? 16.834 -3.361 -26.588 1.00 54.47 101 CYS A C 1
ATOM 797 O O . CYS A 1 101 ? 16.299 -4.410 -26.932 1.00 54.47 101 CYS A O 1
ATOM 799 N N . TYR A 1 102 ? 17.502 -2.579 -27.442 1.00 57.81 102 TYR A N 1
ATOM 800 C CA . TYR A 1 102 ? 17.567 -2.812 -28.896 1.00 57.81 102 TYR A CA 1
ATOM 801 C C . TYR A 1 102 ? 18.971 -2.585 -29.487 1.00 57.81 102 TYR A C 1
ATOM 803 O O . TYR A 1 102 ? 19.096 -2.313 -30.677 1.00 57.81 102 TYR A O 1
ATOM 811 N N . ILE A 1 103 ? 20.041 -2.677 -28.681 1.00 54.69 103 ILE A N 1
ATOM 812 C CA . ILE A 1 103 ? 21.428 -2.605 -29.185 1.00 54.69 103 ILE A CA 1
ATOM 813 C C . ILE A 1 103 ? 21.726 -3.722 -30.205 1.00 54.69 103 ILE A C 1
ATOM 815 O O . ILE A 1 103 ? 22.555 -3.493 -31.075 1.00 54.69 103 ILE A O 1
ATOM 819 N N . ASP A 1 104 ? 20.995 -4.842 -30.186 1.00 53.25 104 ASP A N 1
ATOM 820 C CA . ASP A 1 104 ? 20.916 -5.784 -31.308 1.00 53.25 104 ASP A CA 1
ATOM 821 C C . ASP A 1 104 ? 19.437 -6.094 -31.589 1.00 53.25 104 ASP A C 1
ATOM 823 O O . ASP A 1 104 ? 18.808 -6.858 -30.856 1.00 53.25 104 ASP A O 1
ATOM 827 N N . GLU A 1 105 ? 18.867 -5.499 -32.643 1.00 48.19 105 GLU A N 1
ATOM 828 C CA . GLU A 1 105 ? 17.474 -5.721 -33.086 1.00 48.19 105 GLU A CA 1
ATOM 829 C C . GLU A 1 105 ? 17.133 -7.209 -33.358 1.00 48.19 105 GLU A C 1
ATOM 831 O O . GLU A 1 105 ? 15.955 -7.553 -33.444 1.00 48.19 105 GLU A O 1
ATOM 836 N N . ASP A 1 106 ? 18.133 -8.100 -33.414 1.00 49.16 106 ASP A N 1
ATOM 837 C CA . ASP A 1 106 ? 17.991 -9.526 -33.743 1.00 49.16 106 ASP A CA 1
ATOM 838 C C . ASP A 1 106 ? 17.972 -10.488 -32.536 1.00 49.16 106 ASP A C 1
ATOM 840 O O . ASP A 1 106 ? 17.737 -11.690 -32.704 1.00 49.16 106 ASP A O 1
ATOM 844 N N . LEU A 1 107 ? 18.203 -10.022 -31.304 1.00 53.12 107 LEU A N 1
ATOM 845 C CA . LEU A 1 107 ? 18.212 -10.915 -30.139 1.00 53.12 107 LEU A CA 1
ATOM 846 C C . LEU A 1 107 ? 16.825 -11.004 -29.495 1.00 53.12 107 LEU A C 1
ATOM 848 O O . LEU A 1 107 ? 16.443 -10.199 -28.646 1.00 53.12 107 LEU A O 1
ATOM 852 N N . VAL A 1 108 ? 16.076 -12.049 -29.864 1.00 50.91 108 VAL A N 1
ATOM 853 C CA . VAL A 1 108 ? 14.870 -12.467 -29.132 1.00 50.91 108 VAL A CA 1
ATOM 854 C C . VAL A 1 108 ? 15.249 -12.682 -27.659 1.00 50.91 108 VAL A C 1
ATOM 856 O O . VAL A 1 108 ? 16.164 -13.468 -27.390 1.00 50.91 108 VAL A O 1
ATOM 859 N N . PRO A 1 109 ? 14.558 -12.055 -26.686 1.00 49.78 109 PRO A N 1
ATOM 860 C CA . PRO A 1 109 ? 14.845 -12.287 -25.279 1.00 49.78 109 PRO A CA 1
ATOM 861 C C . PRO A 1 109 ? 14.568 -13.758 -24.949 1.00 49.78 109 PRO A C 1
ATOM 863 O O . PRO A 1 109 ? 13.419 -14.203 -24.902 1.00 49.78 109 PRO A O 1
ATOM 866 N N . SER A 1 110 ? 15.627 -14.539 -24.750 1.00 45.12 110 SER A N 1
ATOM 867 C CA . SER A 1 110 ? 15.512 -15.923 -24.307 1.00 45.12 110 SER A CA 1
ATOM 868 C C . SER A 1 110 ? 15.287 -15.936 -22.798 1.00 45.12 110 SER A C 1
ATOM 870 O O . SER A 1 110 ? 16.227 -15.729 -22.037 1.00 45.12 110 SER A O 1
ATOM 872 N N . ASN A 1 111 ? 14.065 -16.246 -22.358 1.00 40.16 111 ASN A N 1
ATOM 873 C CA . ASN A 1 111 ? 13.783 -16.621 -20.967 1.00 40.16 111 ASN A CA 1
ATOM 874 C C . ASN A 1 111 ? 14.276 -18.057 -20.695 1.00 40.16 111 ASN A C 1
ATOM 876 O O . ASN A 1 111 ? 13.467 -18.964 -20.487 1.00 40.16 111 ASN A O 1
ATOM 880 N N . LYS A 1 112 ? 15.593 -18.271 -20.757 1.00 34.97 112 LYS A N 1
ATOM 881 C CA . LYS A 1 112 ? 16.249 -19.479 -20.239 1.00 34.97 112 LYS A CA 1
ATOM 882 C C . LYS A 1 112 ? 16.948 -19.169 -18.929 1.00 34.97 112 LYS A C 1
ATOM 884 O O . LYS A 1 112 ? 17.575 -18.093 -18.857 1.00 34.97 112 LYS A O 1
#